Protein AF-A0A6N6PM47-F1 (afdb_monomer)

pLDDT: mean 84.65, std 7.74, range [55.25, 95.0]

Radius of gyration: 25.7 Å; Cα contacts (8 Å, |Δi|>4): 102; chains: 1; bounding box: 64×33×60 Å

Solvent-accessible surface area (backbone atoms only — not comparable to full-atom values): 6723 Å² total; per-residue (Å²): 100,69,61,56,34,69,74,45,47,94,53,30,87,81,49,84,82,48,70,66,63,50,50,54,41,48,53,52,50,52,52,51,52,50,51,54,52,51,56,52,49,53,50,49,52,53,52,52,48,53,55,50,52,53,54,55,50,55,38,69,80,31,80,92,34,45,36,33,63,53,41,27,73,70,61,78,29,95,39,54,66,55,22,41,53,52,51,52,51,38,32,75,68,66,64,28,37,74,47,81,45,69,53,94,85,66,68,76,72,45,60,36,37,31,71,61,84,128

Nearest PDB structures (foldseek):
  6xjf-assembly3_C  TM=7.424E-01  e=2.129E-02  Pyrococcus furiosus DSM 3638
  6xjf-assembly4_D  TM=7.564E-01  e=2.588E-02  Pyrococcus furiosus DSM 3638
  6pln-assembly2_B  TM=7.697E-01  e=2.272E-02  Pyrococcus furiosus
  7z1l-assembly1_O  TM=8.301E-01  e=1.946E-01  Saccharomyces cerevisiae W303
  4hqe-assembly1_A  TM=7.573E-01  e=1.601E-01  Staphylococcus aureus

Structure (mmCIF, N/CA/C/O backbone):
data_AF-A0A6N6PM47-F1
#
_entry.id   AF-A0A6N6PM47-F1
#
loop_
_atom_site.group_PDB
_atom_site.id
_atom_site.type_symbol
_atom_site.label_atom_id
_atom_site.label_alt_id
_atom_site.label_comp_id
_atom_site.label_asym_id
_atom_site.label_entity_id
_atom_site.label_seq_id
_atom_site.pdbx_PDB_ins_code
_atom_site.Cartn_x
_atom_site.Cartn_y
_atom_site.Cartn_z
_atom_site.occupancy
_atom_site.B_iso_or_equiv
_atom_site.auth_seq_id
_atom_site.auth_comp_id
_atom_site.auth_asym_id
_atom_site.auth_atom_id
_atom_site.pdbx_PDB_model_num
ATOM 1 N N . MET A 1 1 ? -23.324 9.190 26.798 1.00 57.97 1 MET A N 1
ATOM 2 C CA . MET A 1 1 ? -24.627 9.853 26.547 1.00 57.97 1 MET A CA 1
ATOM 3 C C . MET A 1 1 ? -25.605 9.026 25.712 1.00 57.97 1 MET A C 1
ATOM 5 O O . MET A 1 1 ? -26.775 9.066 26.046 1.00 57.97 1 MET A O 1
ATOM 9 N N . CYS A 1 2 ? -25.192 8.260 24.689 1.00 63.66 2 CYS A N 1
ATOM 10 C CA . CYS A 1 2 ? -26.146 7.483 23.871 1.00 63.66 2 CYS A CA 1
ATOM 11 C C . CYS A 1 2 ? -26.855 6.336 24.620 1.00 63.66 2 CYS A C 1
ATOM 13 O O . CYS A 1 2 ? -28.008 6.071 24.320 1.00 63.66 2 CYS A O 1
ATOM 15 N N . LEU A 1 3 ? -26.214 5.694 25.608 1.00 71.25 3 LEU A N 1
ATOM 16 C CA . LEU A 1 3 ? -26.873 4.678 26.448 1.00 71.25 3 LEU A CA 1
ATOM 17 C C . LEU A 1 3 ? -27.947 5.298 27.355 1.00 71.25 3 LEU A C 1
ATOM 19 O O . LEU A 1 3 ? -29.090 4.873 27.311 1.00 71.25 3 LEU A O 1
ATOM 23 N N . HIS A 1 4 ? -27.612 6.378 28.069 1.00 76.19 4 HIS A N 1
ATOM 24 C CA . HIS A 1 4 ? -28.568 7.138 28.890 1.00 76.19 4 HIS A CA 1
ATOM 25 C C . HIS A 1 4 ? -29.734 7.697 28.060 1.00 76.19 4 HIS A C 1
ATOM 27 O O . HIS A 1 4 ? -30.891 7.603 28.448 1.00 76.19 4 HIS A O 1
ATOM 33 N N . ALA A 1 5 ? -29.444 8.227 26.869 1.00 78.06 5 ALA A N 1
ATOM 34 C CA . ALA A 1 5 ? -30.473 8.684 25.939 1.00 78.06 5 ALA A CA 1
ATOM 35 C C . ALA A 1 5 ? -31.293 7.532 25.331 1.00 78.06 5 ALA A C 1
ATOM 37 O O . ALA A 1 5 ? -32.464 7.723 25.029 1.00 78.06 5 ALA A O 1
ATOM 38 N N . GLY A 1 6 ? -30.712 6.345 25.146 1.00 76.88 6 GLY A N 1
ATOM 39 C CA . GLY A 1 6 ? -31.436 5.156 24.691 1.00 76.88 6 GLY A CA 1
ATOM 40 C C . GLY A 1 6 ? -32.368 4.583 25.760 1.00 76.88 6 GLY A C 1
ATOM 41 O O . GLY A 1 6 ? -33.427 4.064 25.427 1.00 76.88 6 GLY A O 1
ATOM 42 N N . GLU A 1 7 ? -31.993 4.720 27.029 1.00 81.56 7 GLU A N 1
ATOM 43 C CA . GLU A 1 7 ? -32.763 4.246 28.181 1.00 81.56 7 GLU A CA 1
ATOM 44 C C . GLU A 1 7 ? -33.913 5.196 28.546 1.00 81.56 7 GLU A C 1
ATOM 46 O O . GLU A 1 7 ? -35.028 4.749 28.804 1.00 81.56 7 GLU A O 1
ATOM 51 N N . TRP A 1 8 ? -33.676 6.510 28.484 1.00 81.00 8 TRP A N 1
ATOM 52 C CA . TRP A 1 8 ? -34.635 7.531 28.934 1.00 81.00 8 TRP A CA 1
ATOM 53 C C . TRP A 1 8 ? -35.242 8.380 27.805 1.00 81.00 8 TRP A C 1
ATOM 55 O O . TRP A 1 8 ? -36.126 9.208 28.041 1.00 81.00 8 TRP A O 1
ATOM 65 N N . GLY A 1 9 ? -34.785 8.210 26.563 1.00 83.00 9 GLY A N 1
ATOM 66 C CA . GLY A 1 9 ? -35.300 8.929 25.399 1.00 83.00 9 GLY A CA 1
ATOM 67 C C . GLY A 1 9 ? -35.217 10.452 25.547 1.00 83.00 9 GLY A C 1
ATOM 68 O O . GLY A 1 9 ? -34.196 11.012 25.945 1.00 83.00 9 GLY A O 1
ATOM 69 N N . ALA A 1 10 ? -36.320 11.141 25.240 1.00 84.12 10 ALA A N 1
ATOM 70 C CA . ALA A 1 10 ? -36.411 12.601 25.336 1.00 84.12 10 ALA A CA 1
ATOM 71 C C . ALA A 1 10 ? -36.265 13.136 26.777 1.00 84.12 10 ALA A C 1
ATOM 73 O O . ALA A 1 10 ? -35.875 14.288 26.970 1.00 84.12 10 ALA A O 1
ATOM 74 N N . GLN A 1 11 ? -36.525 12.304 27.790 1.00 81.56 11 GLN A N 1
ATOM 75 C CA . GLN A 1 11 ? -36.451 12.679 29.207 1.00 81.56 11 GLN A CA 1
ATOM 76 C C . GLN A 1 11 ? -35.073 12.426 29.830 1.00 81.56 11 GLN A C 1
ATOM 78 O O . GLN A 1 11 ? -34.873 12.674 31.014 1.00 81.56 11 GLN A O 1
ATOM 83 N N . ALA A 1 12 ? -34.086 11.991 29.045 1.00 77.56 12 ALA A N 1
ATOM 84 C CA . ALA A 1 12 ? -32.740 11.704 29.542 1.00 77.56 12 ALA A CA 1
ATOM 85 C C . ALA A 1 12 ? -32.062 12.896 30.238 1.00 77.56 12 ALA A C 1
ATOM 87 O O . ALA A 1 12 ? -31.215 12.705 31.104 1.00 77.56 12 ALA A O 1
ATOM 88 N N . HIS A 1 13 ? -32.445 14.123 29.877 1.00 75.56 13 HIS A N 1
ATOM 89 C CA . HIS A 1 13 ? -31.928 15.349 30.484 1.00 75.56 13 HIS A CA 1
ATOM 90 C C . HIS A 1 13 ? -32.467 15.619 31.901 1.00 75.56 13 HIS A C 1
ATOM 92 O O . HIS A 1 13 ? -31.858 16.387 32.639 1.00 75.56 13 HIS A O 1
ATOM 98 N N . GLU A 1 14 ? -33.583 14.992 32.281 1.00 80.00 14 GL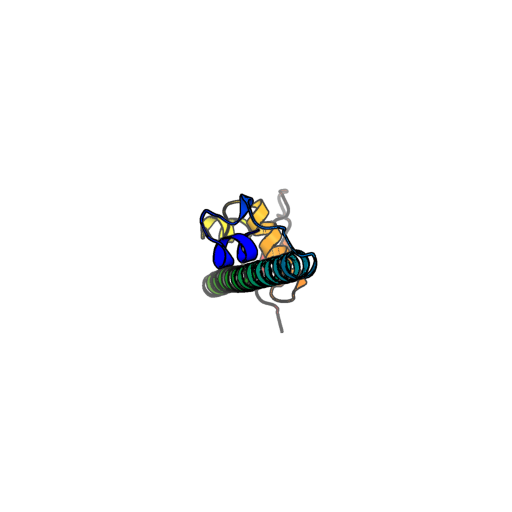U A N 1
ATOM 99 C CA . GLU A 1 14 ? -34.197 15.102 33.613 1.00 80.00 14 GLU A CA 1
ATOM 100 C C . GLU A 1 14 ? -33.683 14.017 34.572 1.00 80.00 14 GLU A C 1
ATOM 102 O O . GLU A 1 14 ? -33.903 14.101 35.779 1.00 80.00 14 GLU A O 1
ATOM 107 N N . GLN A 1 15 ? -32.988 13.004 34.046 1.00 77.75 15 GLN A N 1
ATOM 108 C CA . GLN A 1 15 ? -32.495 11.863 34.811 1.00 77.75 15 GLN A CA 1
ATOM 109 C C . GLN A 1 15 ? -31.003 11.999 35.100 1.00 77.75 15 GLN A C 1
ATOM 111 O O . GLN A 1 15 ? -30.194 12.247 34.201 1.00 77.75 15 GLN A O 1
ATOM 116 N N . THR A 1 16 ? -30.631 11.800 3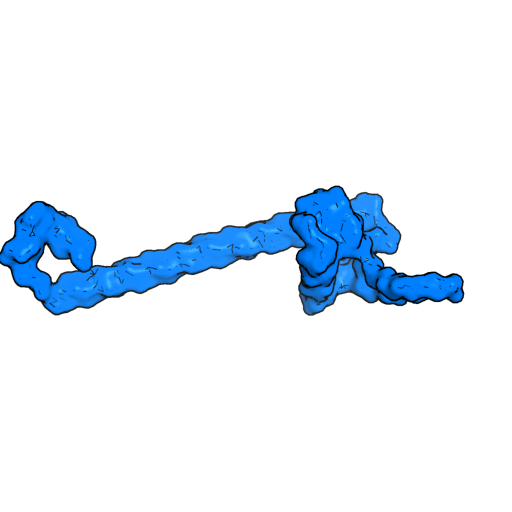6.364 1.00 78.38 16 THR A N 1
ATOM 117 C CA . THR A 1 16 ? -29.236 11.848 36.808 1.00 78.38 16 THR A CA 1
ATOM 118 C C . THR A 1 16 ? -28.433 10.754 36.112 1.00 78.38 16 THR A C 1
ATOM 120 O O . THR A 1 16 ? -28.775 9.576 36.181 1.00 78.38 16 THR A O 1
ATOM 123 N N . LEU A 1 17 ? -27.350 11.142 35.438 1.00 76.88 17 LEU A N 1
ATOM 124 C CA . LEU A 1 17 ? -26.436 10.193 34.813 1.00 76.88 17 LEU A CA 1
ATOM 125 C C . LEU A 1 17 ? -25.640 9.468 35.900 1.00 76.88 17 LEU A C 1
ATOM 127 O O . LEU A 1 17 ? -24.790 10.067 36.561 1.00 76.88 17 LEU A O 1
ATOM 131 N N . GLU A 1 18 ? -25.890 8.175 36.060 1.00 83.50 18 GLU A N 1
ATOM 132 C CA . GLU A 1 18 ? -25.104 7.351 36.969 1.00 83.50 18 GLU A CA 1
ATOM 133 C C . GLU A 1 18 ? -23.677 7.154 36.443 1.00 83.50 18 GLU A C 1
ATOM 135 O O . GLU A 1 18 ? -23.433 7.023 35.237 1.00 83.50 18 GLU A O 1
ATOM 140 N N . VAL A 1 19 ? -22.716 7.106 37.368 1.00 81.88 19 VAL A N 1
ATOM 141 C CA . VAL A 1 19 ? -21.292 6.905 37.053 1.00 81.88 19 VAL A CA 1
ATOM 142 C C . VAL A 1 19 ? -21.079 5.585 36.306 1.00 81.88 19 VAL A C 1
ATOM 144 O O . VAL A 1 19 ? -20.270 5.524 35.383 1.00 81.88 19 VAL A O 1
ATOM 147 N N . GLU A 1 20 ? -21.845 4.549 36.648 1.00 81.50 20 GLU A N 1
ATOM 148 C CA . GLU A 1 20 ? -21.787 3.251 35.976 1.00 81.50 20 GLU A CA 1
ATOM 149 C C . GLU A 1 20 ? -22.260 3.335 34.514 1.00 81.50 20 GLU A C 1
ATOM 151 O O . GLU A 1 20 ? -21.585 2.833 33.613 1.00 81.50 20 GLU A O 1
ATOM 156 N N . THR A 1 21 ? -23.356 4.048 34.244 1.00 79.44 21 THR A N 1
ATOM 157 C CA . THR A 1 21 ? -23.857 4.287 32.879 1.00 79.44 21 THR A CA 1
ATOM 158 C C . THR A 1 21 ? -22.870 5.106 32.048 1.00 79.44 21 THR A C 1
ATOM 160 O O . THR A 1 21 ? -22.688 4.849 30.853 1.00 79.44 21 THR A O 1
ATOM 163 N N . ALA A 1 22 ? -22.183 6.070 32.666 1.00 78.44 22 ALA A N 1
ATOM 164 C CA . ALA A 1 22 ? -21.106 6.808 32.015 1.00 78.44 22 ALA A CA 1
ATOM 165 C C . ALA A 1 22 ? -19.909 5.900 31.682 1.00 78.44 22 ALA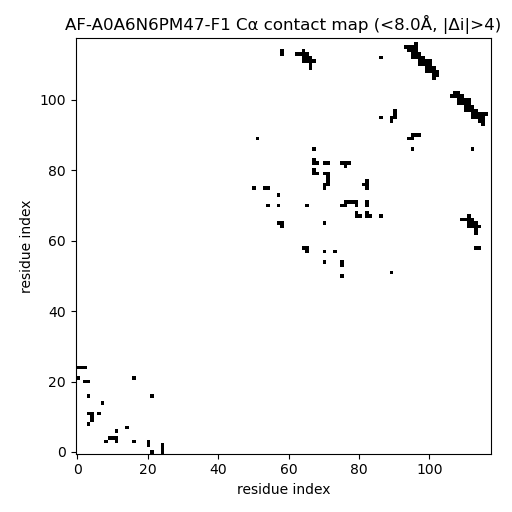 A C 1
ATOM 167 O O . ALA A 1 22 ? -19.425 5.935 30.550 1.00 78.44 22 ALA A O 1
ATOM 168 N N . ALA A 1 23 ? -19.479 5.052 32.621 1.00 82.75 23 ALA A N 1
ATOM 169 C CA . ALA A 1 23 ? -18.368 4.121 32.429 1.00 82.75 23 ALA A CA 1
ATOM 170 C C . ALA A 1 23 ? -18.646 3.112 31.303 1.00 82.75 23 ALA A C 1
ATOM 172 O O . ALA A 1 23 ? -17.836 2.975 30.388 1.00 82.75 23 ALA A O 1
ATOM 173 N N . ARG A 1 24 ? -19.835 2.496 31.289 1.00 83.25 24 ARG A N 1
ATOM 174 C CA . ARG A 1 24 ? -20.255 1.576 30.216 1.00 83.25 24 ARG A CA 1
ATOM 175 C C . ARG A 1 24 ? -20.318 2.261 28.848 1.00 83.25 24 ARG A C 1
ATOM 177 O O . ARG A 1 24 ? -19.981 1.665 27.828 1.00 83.25 24 ARG A O 1
ATOM 184 N N . ALA A 1 25 ? -20.734 3.529 28.803 1.00 81.25 25 ALA A N 1
ATOM 185 C CA . ALA A 1 25 ? -20.756 4.295 27.557 1.00 81.25 25 ALA A CA 1
ATOM 186 C C . ALA A 1 25 ? -19.347 4.595 27.022 1.00 81.25 25 ALA A C 1
ATOM 188 O O . ALA A 1 25 ? -19.161 4.634 25.803 1.00 81.25 25 ALA A O 1
ATOM 189 N N . ILE A 1 26 ? -18.374 4.814 27.911 1.00 84.62 26 ILE A N 1
ATOM 190 C CA . ILE A 1 26 ? -16.965 4.989 27.543 1.00 84.62 26 ILE A CA 1
ATOM 191 C C . ILE A 1 26 ? -16.412 3.675 26.992 1.00 84.62 26 ILE A C 1
ATOM 193 O O . ILE A 1 26 ? -15.921 3.672 25.867 1.00 84.62 26 ILE A O 1
ATOM 197 N N . GLU A 1 27 ? -16.593 2.564 27.708 1.00 88.88 27 GLU A N 1
ATOM 198 C CA . GLU A 1 27 ? -16.126 1.237 27.281 1.00 88.88 27 GLU A CA 1
ATOM 199 C C . GLU A 1 27 ? -16.667 0.862 25.892 1.00 88.88 27 GLU A C 1
ATOM 2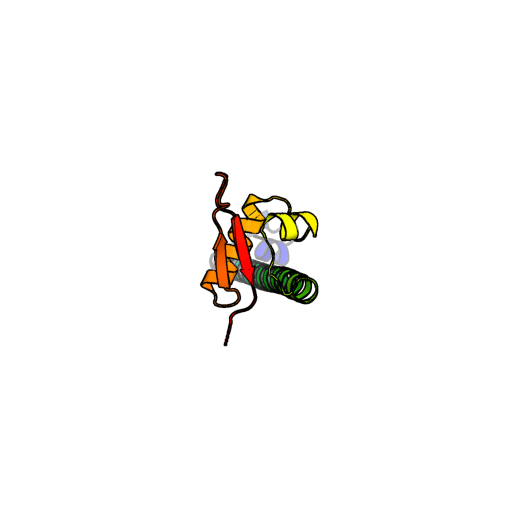01 O O . GLU A 1 27 ? -15.918 0.457 25.003 1.00 88.88 27 GLU A O 1
ATOM 206 N N . LEU A 1 28 ? -17.963 1.090 25.655 1.00 87.75 28 LEU A N 1
ATOM 207 C CA . LEU A 1 28 ? -18.575 0.862 24.347 1.00 87.75 28 LEU A CA 1
ATOM 208 C C . LEU A 1 28 ? -17.962 1.745 23.248 1.00 87.75 28 LEU A C 1
ATOM 210 O O . LEU A 1 28 ? -17.779 1.291 22.116 1.00 87.75 28 LEU A O 1
ATOM 214 N N . SER A 1 29 ? -17.653 3.004 23.566 1.00 83.88 29 SER A N 1
ATOM 215 C CA . SER A 1 29 ? -17.048 3.938 22.609 1.00 83.88 29 SER A CA 1
ATOM 216 C C . SER A 1 29 ? -15.619 3.527 22.256 1.00 83.88 29 SER A C 1
ATOM 218 O O . SER A 1 29 ? -15.242 3.566 21.085 1.00 83.88 29 SER A O 1
ATOM 220 N N . GLU A 1 30 ? -14.842 3.091 23.247 1.00 88.81 30 GLU A N 1
ATOM 221 C CA . GLU A 1 30 ? -13.484 2.579 23.057 1.00 88.81 30 GLU A CA 1
ATOM 222 C C . GLU A 1 30 ? -13.485 1.289 22.232 1.00 88.81 30 GLU A C 1
ATOM 224 O O . GLU A 1 30 ? -12.743 1.186 21.252 1.00 88.81 30 GLU A O 1
ATOM 229 N N . TRP A 1 31 ? -14.372 0.343 22.556 1.00 92.44 31 TRP A N 1
ATOM 230 C CA . TRP A 1 31 ? -14.541 -0.881 21.774 1.00 92.44 31 TRP A CA 1
ATOM 231 C C . TRP A 1 31 ? -14.902 -0.572 20.320 1.00 92.44 31 TRP A C 1
ATOM 233 O O . TRP A 1 31 ? -14.274 -1.097 19.399 1.00 92.44 31 TRP A O 1
ATOM 243 N N . PHE A 1 32 ? -15.872 0.318 20.087 1.00 88.88 32 PHE A N 1
ATOM 244 C CA . PHE A 1 32 ? -16.273 0.683 18.732 1.00 88.88 32 PHE A CA 1
ATOM 245 C C . PHE A 1 32 ? -15.123 1.342 17.961 1.00 88.88 32 PHE A C 1
ATOM 247 O O . PHE A 1 32 ? -14.885 0.995 16.804 1.00 88.88 32 PHE A O 1
ATOM 254 N N . ALA A 1 33 ? -14.370 2.244 18.597 1.00 87.31 33 ALA A N 1
ATOM 255 C CA . ALA A 1 33 ? -13.197 2.862 17.988 1.00 87.31 33 ALA A CA 1
ATOM 256 C C . ALA A 1 33 ? -12.140 1.816 17.592 1.00 87.31 33 ALA A C 1
ATOM 258 O O . ALA A 1 33 ? -11.613 1.874 16.479 1.00 87.31 33 ALA A O 1
ATOM 259 N N . ALA A 1 34 ? -11.884 0.824 18.450 1.00 86.19 34 ALA A N 1
ATOM 260 C CA . ALA A 1 34 ? -10.987 -0.286 18.139 1.00 86.19 34 ALA A CA 1
ATOM 261 C C . ALA A 1 34 ? -11.485 -1.102 16.932 1.00 86.19 34 ALA A C 1
ATOM 263 O O . ALA A 1 34 ? -10.728 -1.328 15.990 1.00 86.19 34 ALA A O 1
ATOM 264 N N . GLN A 1 35 ? -12.777 -1.446 16.888 1.00 88.44 35 GLN A N 1
ATOM 265 C CA . GLN A 1 35 ? -13.363 -2.161 15.747 1.00 88.44 35 GLN A CA 1
ATOM 266 C C . GLN A 1 35 ? -13.253 -1.371 14.435 1.00 88.44 35 GLN A C 1
ATOM 268 O O . GLN A 1 35 ? -12.962 -1.941 13.382 1.00 88.44 35 GLN A O 1
ATOM 273 N N . GLN A 1 36 ? -13.446 -0.049 14.473 1.00 85.12 36 GLN A N 1
ATOM 274 C CA . GLN A 1 36 ? -13.262 0.796 13.290 1.00 85.12 36 GLN A CA 1
ATOM 275 C C . GLN A 1 36 ? -11.808 0.777 12.798 1.00 85.12 36 GLN A C 1
ATOM 277 O O . GLN A 1 36 ? -11.564 0.706 11.591 1.00 85.12 36 GLN A O 1
ATOM 282 N N . LEU A 1 37 ? -10.834 0.802 13.712 1.00 83.44 37 LEU A N 1
ATOM 283 C CA . LEU A 1 37 ? -9.417 0.698 13.360 1.00 83.44 37 LEU A CA 1
ATOM 284 C C . LEU A 1 37 ? -9.074 -0.663 12.744 1.00 83.44 37 LEU A C 1
ATOM 286 O O . LEU A 1 37 ? -8.332 -0.698 11.759 1.00 83.44 37 LEU A O 1
ATOM 290 N N . ASP A 1 38 ? -9.649 -1.749 13.257 1.00 80.56 38 ASP A N 1
ATOM 291 C CA . ASP A 1 38 ? -9.454 -3.100 12.723 1.00 80.56 38 ASP A CA 1
ATOM 292 C C . ASP A 1 38 ? -10.023 -3.252 11.308 1.00 80.56 38 ASP A C 1
ATOM 294 O O . ASP A 1 38 ? -9.355 -3.766 10.409 1.00 80.56 38 ASP A O 1
ATOM 298 N N . ILE A 1 39 ? -11.224 -2.730 11.055 1.00 82.94 39 ILE A N 1
ATOM 299 C CA . ILE A 1 39 ? -11.816 -2.732 9.710 1.00 82.94 39 ILE A CA 1
ATOM 300 C C . ILE A 1 39 ? -10.947 -1.920 8.740 1.00 82.94 39 ILE A C 1
ATOM 302 O O . ILE A 1 39 ? -10.646 -2.370 7.627 1.00 82.94 39 ILE A O 1
ATOM 306 N N . LEU A 1 40 ? -10.501 -0.732 9.158 1.00 79.38 40 LEU A N 1
ATOM 307 C CA . LEU A 1 40 ? -9.620 0.107 8.346 1.00 79.38 40 LEU A CA 1
ATOM 308 C C . LEU A 1 40 ? -8.271 -0.573 8.082 1.00 79.38 40 LEU A C 1
ATOM 310 O O . LEU A 1 40 ? -7.744 -0.463 6.973 1.00 79.38 40 LEU A O 1
ATOM 314 N N . SER A 1 41 ? -7.702 -1.278 9.063 1.00 77.75 41 SER A N 1
ATOM 315 C CA . SER A 1 41 ? -6.438 -2.001 8.896 1.00 77.75 41 SER A CA 1
ATOM 316 C C . SER A 1 41 ? -6.591 -3.153 7.898 1.00 77.75 41 SER A C 1
ATOM 318 O O . SER A 1 41 ? -5.805 -3.244 6.950 1.00 77.75 41 SER A O 1
ATOM 320 N N . ALA A 1 42 ? -7.657 -3.952 8.010 1.00 79.31 42 ALA A N 1
ATOM 321 C CA . ALA A 1 42 ? -7.976 -5.023 7.072 1.00 79.31 42 ALA A CA 1
ATOM 322 C C . ALA A 1 42 ? -8.146 -4.494 5.637 1.00 79.31 42 ALA A C 1
ATOM 324 O O . ALA A 1 42 ? -7.574 -5.053 4.694 1.00 79.31 42 ALA A O 1
ATOM 325 N N . GLY A 1 43 ? -8.850 -3.368 5.477 1.00 83.00 43 GLY A N 1
ATOM 326 C CA . GLY A 1 43 ? -8.999 -2.679 4.195 1.00 83.00 43 GLY A CA 1
ATOM 327 C C . GLY A 1 43 ? -7.663 -2.205 3.613 1.00 83.00 43 GLY A C 1
ATOM 328 O O . GLY A 1 43 ? -7.379 -2.447 2.438 1.00 83.00 43 GLY A O 1
ATOM 329 N N . ARG A 1 44 ? -6.790 -1.602 4.434 1.00 82.81 44 ARG A N 1
ATOM 330 C CA . ARG A 1 44 ? -5.438 -1.188 4.010 1.00 82.81 44 ARG A CA 1
ATOM 331 C C . ARG A 1 44 ? -4.584 -2.378 3.581 1.00 82.81 44 ARG A 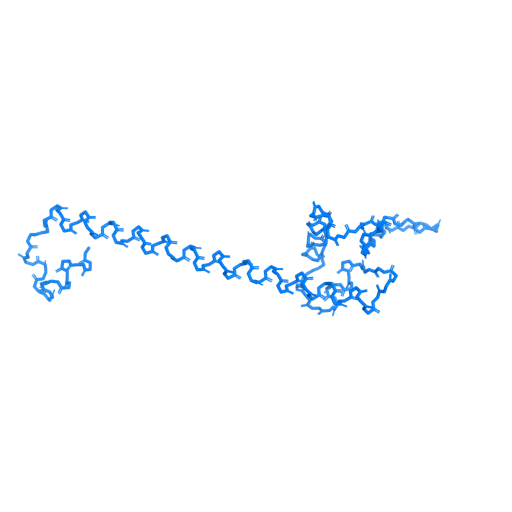C 1
ATOM 333 O O . ARG A 1 44 ? -3.886 -2.284 2.572 1.00 82.81 44 ARG A O 1
ATOM 340 N N . HIS A 1 45 ? -4.6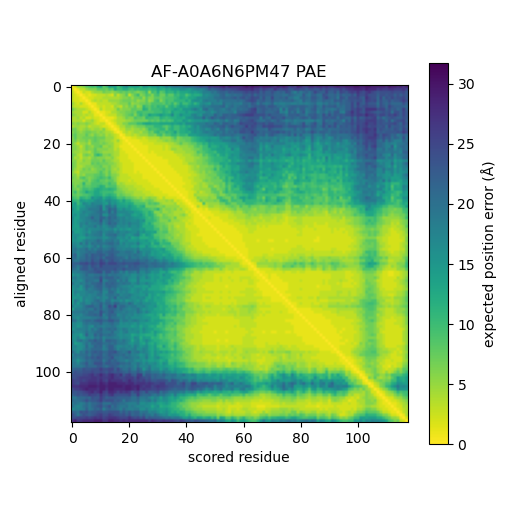45 -3.498 4.301 1.00 82.44 45 HIS A N 1
ATOM 341 C CA . HIS A 1 45 ? -3.923 -4.714 3.926 1.00 82.44 45 HIS A CA 1
ATOM 342 C C . HIS A 1 45 ? -4.423 -5.292 2.600 1.00 82.44 45 HIS A C 1
ATOM 344 O O . HIS A 1 45 ? -3.609 -5.663 1.756 1.00 82.44 45 HIS A O 1
ATOM 350 N N . ALA A 1 46 ? -5.741 -5.337 2.386 1.00 81.81 46 ALA A N 1
ATOM 351 C CA . ALA A 1 46 ? -6.319 -5.776 1.118 1.00 81.81 46 ALA A CA 1
ATOM 352 C C . ALA A 1 46 ? -5.909 -4.858 -0.044 1.00 81.81 46 ALA A C 1
ATOM 354 O O . ALA A 1 46 ? -5.482 -5.350 -1.087 1.00 81.81 46 ALA A O 1
ATOM 355 N N . GLY A 1 47 ? -5.953 -3.537 0.159 1.00 86.44 47 GLY A N 1
ATOM 356 C CA . GLY A 1 47 ? -5.487 -2.559 -0.824 1.00 86.44 47 GLY A CA 1
ATOM 357 C C . GLY A 1 47 ? -4.005 -2.727 -1.164 1.00 86.44 47 GLY A C 1
ATOM 358 O O . GLY A 1 47 ? -3.648 -2.774 -2.338 1.00 86.44 47 GLY A O 1
ATOM 359 N N . ARG A 1 48 ? -3.144 -2.904 -0.151 1.00 86.94 48 ARG A N 1
ATOM 360 C CA . ARG A 1 48 ? -1.704 -3.133 -0.354 1.00 86.94 48 ARG A CA 1
ATOM 361 C C . ARG A 1 48 ? -1.436 -4.418 -1.139 1.00 86.94 48 ARG A C 1
ATOM 363 O O . ARG A 1 48 ? -0.607 -4.404 -2.043 1.00 86.94 48 ARG A O 1
ATOM 370 N N . ARG A 1 49 ? -2.146 -5.510 -0.827 1.00 88.75 49 ARG A N 1
ATOM 371 C CA . ARG A 1 49 ? -2.039 -6.772 -1.580 1.00 88.75 49 ARG A CA 1
ATOM 372 C C . ARG A 1 49 ? -2.451 -6.595 -3.037 1.00 88.75 49 ARG A C 1
ATOM 374 O O . ARG A 1 49 ? -1.688 -6.971 -3.911 1.00 88.75 49 ARG A O 1
ATOM 381 N N . LYS A 1 50 ? -3.584 -5.941 -3.297 1.00 92.56 50 LYS A N 1
ATOM 382 C CA . LYS A 1 50 ? -4.051 -5.687 -4.665 1.00 92.56 50 LYS A CA 1
ATOM 383 C C . LYS A 1 50 ? -3.020 -4.911 -5.492 1.00 92.56 50 LYS A C 1
ATOM 385 O O . LYS A 1 50 ? -2.695 -5.319 -6.599 1.00 92.56 50 LYS A O 1
ATOM 390 N N . VAL A 1 51 ? -2.473 -3.831 -4.932 1.00 92.38 51 VAL A N 1
ATOM 391 C CA . VAL A 1 51 ? -1.423 -3.037 -5.592 1.00 92.38 51 VAL A CA 1
ATOM 392 C C . VAL A 1 51 ? -0.181 -3.890 -5.876 1.00 92.38 51 VAL A C 1
ATOM 394 O O . VAL A 1 51 ? 0.384 -3.818 -6.965 1.00 92.38 51 VAL A O 1
ATOM 397 N N . ARG A 1 52 ? 0.228 -4.740 -4.925 1.00 92.12 52 ARG A N 1
ATOM 398 C CA . ARG A 1 52 ? 1.341 -5.680 -5.113 1.00 92.12 52 ARG A CA 1
ATOM 399 C C . ARG A 1 52 ? 1.074 -6.655 -6.262 1.00 92.12 52 ARG A C 1
ATOM 401 O O . ARG A 1 52 ? 1.957 -6.866 -7.091 1.00 92.12 52 ARG A O 1
ATOM 408 N N . ASP A 1 53 ? -0.122 -7.228 -6.317 1.00 93.25 53 ASP A N 1
ATOM 409 C CA . ASP A 1 53 ? -0.512 -8.184 -7.353 1.00 93.25 53 ASP A CA 1
ATOM 410 C C . ASP A 1 53 ? -0.499 -7.533 -8.745 1.00 93.25 53 ASP A C 1
ATOM 412 O O . ASP A 1 53 ? 0.009 -8.125 -9.697 1.00 93.25 53 ASP A O 1
ATOM 416 N N . GLU A 1 54 ? -0.956 -6.283 -8.861 1.00 95.00 54 GLU A N 1
ATOM 417 C CA . GLU A 1 54 ? -0.895 -5.505 -10.106 1.00 95.00 54 GLU A CA 1
ATOM 418 C C . GLU A 1 54 ? 0.553 -5.260 -10.572 1.00 95.00 54 GLU A C 1
ATOM 420 O O . GLU A 1 54 ? 0.856 -5.410 -11.757 1.00 95.00 54 GLU A O 1
ATOM 425 N N . VAL A 1 55 ? 1.479 -4.951 -9.656 1.00 93.31 55 VAL A N 1
ATOM 426 C CA . VAL A 1 55 ? 2.911 -4.801 -9.986 1.00 93.31 55 VAL A CA 1
ATOM 427 C C . VAL A 1 55 ? 3.519 -6.127 -10.454 1.00 93.31 55 VAL A C 1
ATOM 429 O O . VAL A 1 55 ? 4.283 -6.160 -11.422 1.00 93.31 55 VAL A O 1
ATOM 432 N N . LEU A 1 56 ? 3.180 -7.239 -9.796 1.00 91.31 56 LEU A N 1
ATOM 433 C CA . LEU A 1 56 ? 3.667 -8.568 -10.177 1.00 91.31 56 LEU A CA 1
ATOM 434 C C . LEU A 1 56 ? 3.101 -9.042 -11.522 1.00 91.31 56 LEU A C 1
ATOM 436 O O . LEU A 1 56 ? 3.810 -9.735 -12.261 1.00 91.31 56 LEU A O 1
ATOM 440 N N . ALA A 1 57 ? 1.862 -8.660 -11.842 1.00 92.38 57 ALA A N 1
ATOM 441 C CA . ALA A 1 57 ? 1.255 -8.874 -13.151 1.00 92.38 57 ALA A CA 1
ATOM 442 C C . ALA A 1 57 ? 1.973 -8.051 -14.230 1.00 92.38 57 ALA A C 1
ATOM 444 O O . ALA A 1 57 ? 2.377 -8.605 -15.248 1.00 92.38 57 ALA A O 1
ATOM 445 N N . LEU A 1 58 ? 2.264 -6.772 -13.965 1.00 92.62 58 LEU A N 1
ATOM 446 C CA . LEU A 1 58 ? 3.025 -5.923 -14.889 1.00 92.62 58 LEU A CA 1
ATOM 447 C C . LEU A 1 58 ? 4.426 -6.489 -15.191 1.00 92.62 58 LEU A C 1
ATOM 449 O O . LEU A 1 58 ? 4.917 -6.389 -16.315 1.00 92.62 58 LEU A O 1
ATOM 453 N N . LEU A 1 59 ? 5.068 -7.111 -14.201 1.00 90.81 59 LEU A N 1
ATOM 454 C CA . LEU A 1 59 ? 6.338 -7.823 -14.381 1.00 90.81 59 LEU A CA 1
ATOM 455 C C . LEU A 1 59 ? 6.217 -9.095 -15.222 1.00 90.81 59 LEU A C 1
ATOM 457 O O . LEU A 1 59 ? 7.192 -9.477 -15.867 1.00 90.81 59 LEU A O 1
ATOM 461 N N . ALA A 1 60 ? 5.064 -9.766 -15.206 1.00 88.50 60 ALA A N 1
ATOM 462 C CA . ALA A 1 60 ? 4.838 -10.931 -16.056 1.00 88.50 60 ALA A CA 1
ATOM 463 C C . ALA A 1 60 ? 4.831 -10.535 -17.542 1.00 88.50 60 ALA A C 1
ATOM 465 O O . ALA A 1 60 ? 5.400 -11.251 -18.363 1.00 88.50 60 ALA A O 1
ATOM 466 N N . ASP A 1 61 ? 4.288 -9.357 -17.858 1.00 87.88 61 ASP A N 1
ATOM 467 C CA . ASP A 1 61 ? 4.271 -8.809 -19.218 1.00 87.88 61 ASP A CA 1
ATOM 468 C C . ASP A 1 61 ? 5.631 -8.220 -19.645 1.00 87.88 61 ASP A C 1
ATOM 470 O O . ASP A 1 61 ? 5.924 -8.106 -20.836 1.00 87.88 61 ASP A O 1
ATOM 474 N N . LYS A 1 62 ? 6.484 -7.846 -18.679 1.00 86.81 62 LYS A N 1
ATOM 475 C CA . LYS A 1 62 ? 7.815 -7.250 -18.900 1.00 86.81 62 LYS A CA 1
ATOM 476 C C . LYS A 1 62 ? 8.911 -8.002 -18.130 1.00 86.81 62 LYS A C 1
ATOM 478 O O . LYS A 1 62 ? 9.413 -7.505 -17.117 1.00 86.81 62 LYS A O 1
ATOM 483 N N . PRO A 1 63 ? 9.360 -9.167 -18.632 1.00 77.88 63 PRO A N 1
ATOM 484 C CA . PRO A 1 63 ? 10.348 -9.999 -17.941 1.00 77.88 63 PRO A CA 1
ATOM 485 C C . PRO A 1 63 ? 11.741 -9.356 -17.847 1.00 77.88 63 PRO A C 1
ATOM 487 O O . PRO A 1 63 ? 12.542 -9.749 -17.003 1.00 77.88 63 PRO A O 1
ATOM 490 N N . THR A 1 64 ? 12.034 -8.347 -18.673 1.00 83.69 64 THR A N 1
ATOM 491 C CA . THR A 1 64 ? 13.274 -7.554 -18.609 1.00 83.69 64 THR A CA 1
ATOM 492 C C . THR A 1 64 ? 13.341 -6.625 -17.393 1.00 83.69 64 THR A C 1
ATOM 494 O O . THR A 1 64 ? 14.390 -6.041 -17.136 1.00 83.69 64 THR A O 1
ATOM 497 N N . GLY A 1 65 ? 12.238 -6.481 -16.652 1.00 88.31 65 GLY A N 1
ATOM 498 C CA . GLY A 1 65 ? 12.104 -5.580 -15.514 1.00 88.31 65 GLY A CA 1
ATOM 499 C C . GLY A 1 65 ? 11.266 -4.341 -15.827 1.00 88.31 65 GLY A C 1
ATOM 500 O O . GLY A 1 65 ? 10.983 -4.020 -16.984 1.00 88.31 65 GLY A O 1
ATOM 501 N N . ILE A 1 66 ? 10.853 -3.654 -14.765 1.00 92.06 66 ILE A N 1
ATOM 502 C CA . ILE A 1 66 ? 9.995 -2.468 -14.797 1.00 92.06 66 ILE A CA 1
ATOM 503 C C . ILE A 1 66 ? 10.657 -1.303 -14.066 1.00 92.06 66 ILE A C 1
ATOM 505 O O . ILE A 1 66 ? 11.425 -1.482 -13.123 1.00 92.06 66 ILE A O 1
ATOM 509 N N . THR A 1 67 ? 10.333 -0.084 -14.476 1.00 91.81 67 THR A N 1
ATOM 510 C CA . THR A 1 67 ? 10.753 1.144 -13.791 1.00 91.81 67 THR A CA 1
ATOM 511 C C . THR A 1 67 ? 9.570 1.794 -13.071 1.00 91.81 67 THR A C 1
ATOM 513 O O . THR A 1 67 ? 8.411 1.502 -13.371 1.00 91.81 67 THR A O 1
ATOM 516 N N . GLY A 1 68 ? 9.828 2.755 -12.175 1.00 90.69 68 GLY A N 1
ATOM 517 C CA . GLY A 1 68 ? 8.755 3.554 -11.557 1.00 90.69 68 GLY A CA 1
ATOM 518 C C . GLY A 1 68 ? 7.849 4.248 -12.587 1.00 90.69 68 GLY A C 1
ATOM 519 O O . GLY A 1 68 ? 6.639 4.356 -12.394 1.00 90.69 68 GLY A O 1
ATOM 520 N N . ARG A 1 69 ? 8.404 4.626 -13.749 1.00 89.31 69 ARG A N 1
ATOM 521 C CA . ARG A 1 69 ? 7.634 5.190 -14.868 1.00 89.31 69 ARG A CA 1
ATOM 522 C C . ARG A 1 69 ? 6.657 4.185 -15.475 1.00 89.31 69 ARG A C 1
ATOM 524 O O . ARG A 1 69 ? 5.569 4.586 -15.878 1.00 89.31 69 ARG A O 1
ATOM 531 N N . ASP A 1 70 ? 7.016 2.905 -15.550 1.00 90.81 70 ASP A N 1
ATOM 532 C CA . ASP A 1 70 ? 6.117 1.860 -16.054 1.00 90.81 70 ASP A CA 1
ATOM 533 C C . ASP A 1 70 ? 4.929 1.651 -15.112 1.00 90.81 70 ASP A C 1
ATOM 535 O O . ASP A 1 70 ? 3.792 1.595 -15.573 1.00 90.81 70 ASP A O 1
ATOM 539 N N . VAL A 1 71 ? 5.183 1.629 -13.800 1.00 92.06 71 VAL A N 1
ATOM 540 C CA . VAL A 1 71 ? 4.142 1.514 -12.762 1.00 92.06 71 VAL A CA 1
ATOM 541 C C . VAL A 1 71 ? 3.180 2.703 -12.805 1.00 92.06 71 VAL A C 1
ATOM 543 O O . VAL A 1 71 ? 1.961 2.522 -12.787 1.00 92.06 71 VAL A O 1
ATOM 546 N N . GLN A 1 72 ? 3.704 3.926 -12.940 1.00 92.25 72 GLN A N 1
ATOM 547 C CA . GLN A 1 72 ? 2.873 5.122 -13.096 1.00 92.25 72 GLN A CA 1
ATOM 548 C C . GLN A 1 72 ? 2.044 5.076 -14.393 1.00 92.25 72 GLN A C 1
ATOM 550 O O . GLN A 1 72 ? 0.857 5.407 -14.388 1.00 92.25 72 GLN A O 1
ATOM 555 N N . ARG A 1 73 ? 2.644 4.656 -15.518 1.00 91.62 73 ARG A N 1
ATOM 556 C CA . ARG A 1 73 ? 1.947 4.525 -16.813 1.00 91.62 73 ARG A CA 1
ATOM 557 C C . ARG A 1 73 ? 0.839 3.477 -16.773 1.00 91.62 73 ARG A C 1
ATOM 559 O O . ARG A 1 73 ? -0.198 3.690 -17.393 1.00 91.62 73 ARG A O 1
ATOM 566 N N . ALA A 1 74 ? 1.031 2.407 -16.007 1.00 92.06 74 ALA A N 1
ATOM 567 C CA . ALA A 1 74 ? 0.015 1.395 -15.733 1.00 92.06 74 ALA A CA 1
ATOM 568 C C . ALA A 1 74 ? -1.092 1.879 -14.773 1.00 92.06 74 ALA A C 1
ATOM 570 O O . ALA A 1 74 ? -2.027 1.133 -14.507 1.00 92.06 74 ALA A O 1
ATOM 571 N N . ARG A 1 75 ? -1.016 3.124 -14.271 1.00 92.31 75 ARG A N 1
ATOM 572 C CA . ARG A 1 75 ? -1.986 3.741 -13.345 1.00 92.31 75 ARG A CA 1
ATOM 573 C C . ARG A 1 75 ? -2.148 3.005 -12.009 1.00 92.31 75 ARG A C 1
ATOM 575 O O . ARG A 1 75 ? -3.130 3.238 -11.312 1.00 92.31 75 ARG A O 1
ATOM 582 N N . ILE A 1 76 ? -1.157 2.200 -11.624 1.00 91.44 76 ILE A N 1
ATOM 583 C CA . ILE A 1 76 ? -1.098 1.525 -10.318 1.00 91.44 76 ILE A CA 1
ATOM 584 C C . ILE A 1 76 ? -0.876 2.561 -9.200 1.00 91.44 76 ILE A C 1
ATOM 586 O O . ILE A 1 76 ? -1.491 2.500 -8.137 1.00 91.44 76 ILE A O 1
ATOM 590 N N . CYS A 1 77 ? -0.031 3.563 -9.465 1.00 91.56 77 CYS A N 1
ATOM 591 C CA . CYS A 1 77 ? 0.188 4.724 -8.597 1.00 91.56 77 CYS A CA 1
ATOM 592 C C . CYS A 1 77 ? -0.189 6.020 -9.320 1.00 91.56 77 CYS A C 1
ATOM 594 O O . CYS A 1 77 ? -0.194 6.083 -10.555 1.00 91.56 77 CYS A O 1
ATOM 596 N N . ARG A 1 78 ? -0.489 7.078 -8.558 1.00 87.62 78 ARG A N 1
ATOM 597 C CA . ARG A 1 78 ? -0.884 8.374 -9.129 1.00 87.62 78 ARG A CA 1
ATOM 598 C C . ARG A 1 78 ? 0.331 9.182 -9.560 1.00 87.62 78 ARG A C 1
ATOM 600 O O . ARG A 1 78 ? 0.270 9.882 -10.573 1.00 87.62 78 ARG A O 1
ATOM 607 N N . THR A 1 79 ? 1.431 9.066 -8.822 1.00 89.12 79 THR A N 1
ATOM 608 C CA . THR A 1 79 ? 2.662 9.82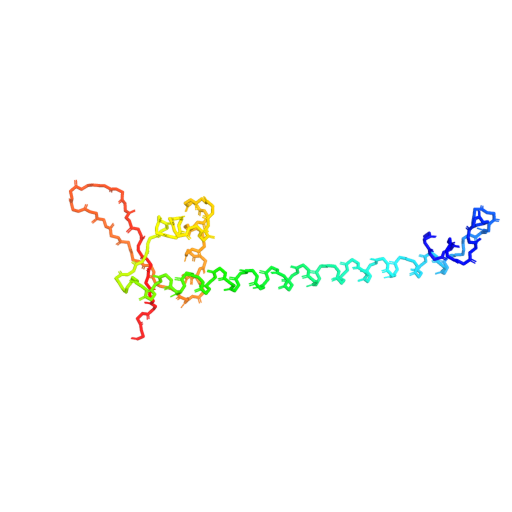2 -9.076 1.00 89.12 79 THR A CA 1
ATOM 609 C C . THR A 1 79 ? 3.863 8.905 -9.307 1.00 89.12 79 THR A C 1
ATOM 611 O O . THR A 1 79 ? 3.853 7.721 -8.968 1.00 89.12 79 THR A O 1
ATOM 614 N N . ALA A 1 80 ? 4.913 9.459 -9.917 1.00 85.31 80 ALA A N 1
ATOM 615 C CA . ALA A 1 80 ? 6.177 8.749 -10.094 1.00 85.31 80 ALA A CA 1
ATOM 616 C C . ALA A 1 80 ? 6.881 8.499 -8.749 1.00 85.31 80 ALA A C 1
ATOM 618 O O . ALA A 1 80 ? 7.476 7.444 -8.559 1.00 85.31 80 ALA A O 1
ATOM 619 N N . GLU A 1 81 ? 6.788 9.442 -7.810 1.00 87.25 81 GLU A N 1
ATOM 620 C CA . GLU A 1 81 ? 7.373 9.315 -6.472 1.00 87.25 81 GLU A CA 1
ATOM 621 C C . GLU A 1 81 ? 6.712 8.185 -5.673 1.00 87.25 81 GLU A C 1
ATOM 623 O O . GLU A 1 81 ? 7.410 7.337 -5.124 1.00 87.25 81 GLU A O 1
ATOM 628 N N . GLU A 1 82 ? 5.377 8.094 -5.709 1.00 89.00 82 GLU A N 1
ATOM 629 C CA . GLU A 1 82 ? 4.633 6.972 -5.122 1.00 89.00 82 GLU A CA 1
ATOM 630 C C . GLU A 1 82 ? 5.054 5.633 -5.733 1.00 89.00 82 GLU A C 1
ATOM 632 O O . GLU A 1 82 ? 5.257 4.661 -5.010 1.00 89.00 82 GLU A O 1
ATOM 637 N N . ALA A 1 83 ? 5.228 5.582 -7.057 1.00 92.38 83 ALA A N 1
ATOM 638 C CA . ALA A 1 83 ? 5.685 4.377 -7.738 1.00 92.38 83 ALA A CA 1
ATOM 639 C C . ALA A 1 83 ? 7.106 3.973 -7.310 1.00 92.38 83 ALA A C 1
ATOM 641 O O . ALA A 1 83 ? 7.375 2.790 -7.109 1.00 92.38 83 ALA A O 1
ATOM 642 N N . HIS A 1 84 ? 8.015 4.938 -7.143 1.00 90.44 84 HIS A N 1
ATOM 643 C CA . HIS A 1 84 ? 9.365 4.673 -6.646 1.00 90.44 84 HIS A CA 1
ATOM 644 C C . HIS A 1 84 ? 9.356 4.174 -5.199 1.00 90.44 84 HIS A C 1
ATOM 646 O O . HIS A 1 84 ? 10.013 3.176 -4.907 1.00 90.44 84 HIS A O 1
ATOM 652 N N . ALA A 1 85 ? 8.582 4.813 -4.320 1.00 91.56 85 ALA A N 1
ATOM 653 C CA . ALA A 1 85 ? 8.438 4.391 -2.931 1.00 91.56 85 ALA A CA 1
ATOM 654 C C . ALA A 1 85 ? 7.823 2.986 -2.818 1.00 91.56 85 ALA A C 1
ATOM 656 O O . ALA A 1 85 ? 8.307 2.166 -2.040 1.00 91.56 85 ALA A O 1
ATOM 657 N N . LEU A 1 86 ? 6.807 2.678 -3.633 1.00 92.75 86 LEU A N 1
ATOM 658 C CA . LEU A 1 86 ? 6.188 1.353 -3.692 1.00 92.75 86 LEU A CA 1
ATOM 659 C C . LEU A 1 86 ? 7.196 0.272 -4.101 1.00 92.75 86 LEU A C 1
ATOM 661 O O . LEU A 1 86 ? 7.291 -0.762 -3.442 1.00 92.75 86 LEU A O 1
ATOM 665 N N . LEU A 1 87 ? 7.955 0.504 -5.175 1.00 93.19 87 LEU A N 1
ATOM 666 C CA . LEU A 1 87 ? 8.938 -0.463 -5.667 1.00 93.19 87 LEU A CA 1
ATOM 667 C C . LEU A 1 87 ? 10.092 -0.664 -4.676 1.00 93.19 87 LEU A C 1
ATOM 669 O O . LEU A 1 87 ? 10.516 -1.798 -4.472 1.00 93.19 87 LEU A O 1
ATOM 673 N N . ALA A 1 88 ? 10.553 0.406 -4.023 1.00 91.00 88 ALA A N 1
ATOM 674 C CA . ALA A 1 88 ? 11.571 0.326 -2.977 1.00 91.00 88 ALA A CA 1
ATOM 675 C C . ALA A 1 88 ? 11.077 -0.453 -1.745 1.00 91.00 88 ALA A C 1
ATOM 677 O O . ALA A 1 88 ? 11.810 -1.274 -1.199 1.00 91.00 88 ALA A O 1
ATOM 678 N N . ALA A 1 89 ? 9.819 -0.255 -1.337 1.00 91.44 89 ALA A N 1
ATOM 679 C CA . ALA A 1 89 ? 9.216 -1.039 -0.262 1.00 91.44 89 ALA A CA 1
ATOM 680 C C . ALA A 1 89 ? 9.142 -2.530 -0.632 1.00 91.44 89 ALA A C 1
ATOM 682 O O . ALA A 1 89 ? 9.553 -3.381 0.151 1.00 91.44 89 ALA A O 1
ATOM 683 N N . MET A 1 90 ? 8.705 -2.854 -1.853 1.00 92.69 90 MET A N 1
ATOM 684 C CA . MET A 1 90 ? 8.664 -4.240 -2.336 1.00 92.69 90 MET A CA 1
ATOM 685 C C . MET A 1 90 ? 10.057 -4.878 -2.462 1.00 92.69 90 MET A C 1
ATOM 687 O O . MET A 1 90 ? 10.189 -6.080 -2.252 1.00 92.69 90 MET A O 1
ATOM 691 N N . GLU A 1 91 ? 11.091 -4.099 -2.788 1.00 92.81 91 GLU A N 1
ATOM 692 C CA . GLU A 1 91 ? 12.490 -4.548 -2.752 1.00 92.81 91 GLU A CA 1
ATOM 693 C C . GLU A 1 91 ? 12.940 -4.861 -1.316 1.00 92.81 91 GLU A C 1
ATOM 695 O O . GLU A 1 91 ? 13.531 -5.909 -1.086 1.00 92.81 91 GLU A O 1
ATOM 700 N N . SER A 1 92 ? 12.596 -4.017 -0.336 1.00 90.25 92 SER A N 1
ATOM 701 C CA . SER A 1 92 ? 12.928 -4.264 1.080 1.00 90.25 92 SER A CA 1
ATOM 702 C C . SER A 1 92 ? 12.214 -5.474 1.695 1.00 90.25 92 SER A C 1
ATOM 704 O O . SER A 1 92 ? 12.671 -6.020 2.693 1.00 90.25 92 SER A O 1
ATOM 706 N N . GLU A 1 93 ? 11.098 -5.893 1.096 1.00 88.94 93 GLU A N 1
ATOM 707 C CA . GLU A 1 93 ? 10.337 -7.092 1.464 1.00 88.94 93 GLU A CA 1
ATOM 708 C C . GLU A 1 93 ? 10.794 -8.343 0.678 1.00 88.94 93 GLU A C 1
ATOM 710 O O . GLU A 1 93 ? 10.073 -9.343 0.647 1.00 88.94 93 GLU A O 1
ATOM 715 N N . ASP A 1 94 ? 11.941 -8.281 -0.015 1.00 88.44 94 ASP A N 1
ATOM 716 C CA . ASP A 1 94 ? 12.498 -9.337 -0.879 1.00 88.44 94 ASP A CA 1
ATOM 717 C C . ASP A 1 94 ? 11.553 -9.802 -2.009 1.00 88.44 94 ASP A C 1
ATOM 719 O O . ASP A 1 94 ? 11.740 -10.853 -2.630 1.00 88.44 94 ASP A O 1
ATOM 723 N N . ALA A 1 95 ? 10.512 -9.021 -2.320 1.00 88.00 95 ALA A N 1
ATOM 724 C CA . ALA A 1 95 ? 9.565 -9.344 -3.383 1.00 88.00 95 ALA A CA 1
ATOM 725 C C . ALA A 1 95 ? 10.109 -8.985 -4.774 1.00 88.00 95 ALA A C 1
ATOM 727 O O . ALA A 1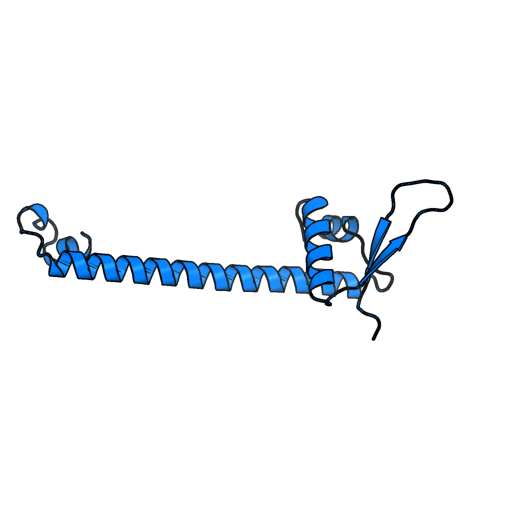 95 ? 9.634 -9.539 -5.768 1.00 88.00 95 ALA A O 1
ATOM 728 N N . LEU A 1 96 ? 11.077 -8.066 -4.844 1.00 91.25 96 LEU A N 1
ATOM 729 C CA . LEU A 1 96 ? 11.722 -7.570 -6.059 1.00 91.25 96 LEU A CA 1
ATOM 730 C C . LEU A 1 96 ? 13.229 -7.412 -5.846 1.00 91.25 96 LEU A C 1
ATOM 732 O O . LEU A 1 96 ? 13.695 -7.259 -4.724 1.00 91.25 96 LEU A O 1
ATOM 736 N N . THR A 1 97 ? 13.981 -7.363 -6.942 1.00 90.25 97 THR A N 1
ATOM 737 C CA . THR A 1 97 ? 15.395 -6.973 -6.945 1.00 90.25 97 THR A CA 1
ATOM 738 C C . THR A 1 97 ? 15.582 -5.759 -7.843 1.00 90.25 97 THR A C 1
ATOM 740 O O . THR A 1 97 ? 15.222 -5.798 -9.026 1.00 90.25 97 THR A O 1
ATOM 743 N N . GLY A 1 98 ? 16.126 -4.679 -7.284 1.00 88.62 98 GLY A N 1
ATOM 744 C CA . GLY A 1 98 ? 16.500 -3.475 -8.010 1.00 88.62 98 GLY A CA 1
ATOM 745 C C . GLY A 1 98 ? 17.900 -3.585 -8.609 1.00 88.62 98 GLY A C 1
ATOM 746 O O . GLY A 1 98 ? 18.816 -4.179 -8.047 1.00 88.62 98 GLY A O 1
ATOM 747 N N . THR A 1 99 ? 18.085 -3.004 -9.786 1.00 87.44 99 THR A N 1
ATOM 748 C CA . THR A 1 99 ? 19.392 -2.844 -10.420 1.00 87.44 99 THR A CA 1
ATOM 749 C C . THR A 1 99 ? 19.494 -1.433 -10.973 1.00 87.44 99 THR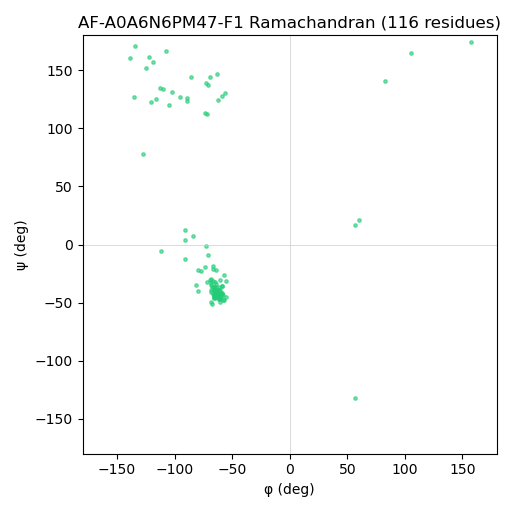 A C 1
ATOM 751 O O . THR A 1 99 ? 18.627 -0.983 -11.729 1.00 87.44 99 THR A O 1
ATOM 754 N N . ASP A 1 100 ? 20.556 -0.735 -10.589 1.00 87.19 100 ASP A N 1
ATOM 755 C CA . ASP A 1 100 ? 20.859 0.600 -11.083 1.00 87.19 100 ASP A CA 1
ATOM 756 C C . ASP A 1 100 ? 21.716 0.498 -12.344 1.00 87.19 100 ASP A C 1
ATOM 758 O O . ASP A 1 100 ? 22.778 -0.122 -12.339 1.00 87.19 100 ASP A O 1
ATOM 762 N N . SER A 1 101 ? 21.266 1.133 -13.424 1.00 79.94 101 SER A N 1
ATOM 763 C CA . SER A 1 101 ? 22.038 1.260 -14.657 1.00 79.94 101 SER A CA 1
ATOM 764 C C . SER A 1 101 ? 22.349 2.726 -14.918 1.00 79.94 101 SER A C 1
ATOM 766 O O . SER A 1 101 ? 21.446 3.569 -14.992 1.00 79.94 101 SER A O 1
ATOM 768 N N . LYS A 1 102 ? 23.637 3.036 -15.085 1.00 76.19 102 LYS A N 1
ATOM 769 C CA . LYS A 1 102 ? 24.100 4.350 -15.533 1.00 76.19 102 LYS A CA 1
ATOM 770 C C . LYS A 1 102 ? 24.312 4.304 -17.051 1.00 76.19 102 LYS A C 1
ATOM 772 O O . LYS A 1 102 ? 25.013 3.411 -17.512 1.00 76.19 102 LYS A O 1
ATOM 777 N N . PRO A 1 103 ? 23.725 5.221 -17.834 1.00 73.69 103 PRO A N 1
ATOM 778 C CA . PRO A 1 103 ? 23.971 5.265 -19.271 1.00 73.69 103 PRO A CA 1
ATOM 779 C C . PRO A 1 103 ? 25.395 5.763 -19.580 1.00 73.69 103 PRO A C 1
ATOM 781 O O . PRO A 1 103 ? 25.851 6.746 -18.991 1.00 73.69 103 PRO A O 1
ATOM 784 N N . ASP A 1 104 ? 26.067 5.106 -20.531 1.00 64.94 104 ASP A N 1
ATOM 785 C CA . ASP A 1 104 ? 27.478 5.347 -20.891 1.00 64.94 104 ASP A CA 1
ATOM 786 C C . ASP A 1 104 ? 27.757 6.777 -21.388 1.00 64.94 104 ASP A C 1
ATOM 788 O O . ASP A 1 104 ? 28.833 7.324 -21.161 1.00 64.94 104 ASP A O 1
ATOM 792 N N . GLY A 1 105 ? 26.773 7.421 -22.022 1.00 69.06 105 GLY A N 1
ATOM 793 C CA . GLY A 1 105 ? 26.886 8.779 -22.575 1.00 69.06 105 GLY A CA 1
ATOM 794 C C . GLY A 1 105 ? 26.640 9.917 -21.578 1.00 69.06 105 GLY A C 1
ATOM 795 O O . GLY A 1 105 ? 26.558 11.073 -21.987 1.00 69.06 105 GLY A O 1
ATOM 796 N N . GLY A 1 106 ? 26.491 9.608 -20.286 1.00 63.00 106 GLY A N 1
ATOM 797 C CA . GLY A 1 106 ? 26.032 10.565 -19.282 1.00 63.00 106 GLY A CA 1
ATOM 798 C C . GLY A 1 106 ? 24.504 10.683 -19.252 1.00 63.00 106 GLY A C 1
ATOM 799 O O . GLY A 1 106 ? 23.818 10.630 -20.269 1.00 63.00 106 GLY A O 1
ATOM 800 N N . GLY A 1 107 ? 23.952 10.792 -18.045 1.00 71.25 107 GLY A N 1
ATOM 801 C CA . GLY A 1 107 ? 22.513 10.807 -17.798 1.00 71.25 107 GLY A CA 1
ATOM 802 C C . GLY A 1 107 ? 22.182 10.392 -16.367 1.00 71.25 107 GLY A C 1
ATOM 803 O O . GLY A 1 107 ? 23.065 10.011 -15.595 1.00 71.25 107 GLY A O 1
ATOM 804 N N . CYS A 1 108 ? 20.903 10.489 -16.005 1.00 73.19 108 CYS A N 1
ATOM 805 C CA . CYS A 1 108 ? 20.432 10.103 -14.678 1.00 73.19 108 CYS A CA 1
ATOM 806 C C . CYS A 1 108 ? 20.425 8.572 -14.535 1.00 73.19 108 CYS A C 1
ATOM 808 O O . CYS A 1 108 ? 20.045 7.856 -15.467 1.00 73.19 108 CYS A O 1
ATOM 810 N N . VAL A 1 109 ? 20.843 8.077 -13.368 1.00 81.88 109 VAL A N 1
ATOM 811 C CA . VAL A 1 109 ? 20.797 6.649 -13.033 1.00 81.88 109 VAL A CA 1
ATOM 812 C C . VAL A 1 109 ? 19.352 6.170 -13.130 1.00 81.88 109 VAL A C 1
ATOM 814 O O . VAL A 1 109 ? 18.450 6.773 -12.550 1.00 81.88 109 VAL A O 1
ATOM 817 N N . THR A 1 110 ? 19.122 5.097 -13.885 1.00 83.19 110 THR A N 1
ATOM 818 C CA . THR A 1 110 ? 17.797 4.479 -13.977 1.00 83.19 110 THR A CA 1
ATOM 819 C C . THR A 1 110 ? 17.794 3.194 -13.170 1.00 83.19 110 THR A C 1
ATOM 821 O O . THR A 1 110 ? 18.555 2.272 -13.463 1.00 83.19 110 THR A O 1
ATOM 824 N N . ARG A 1 111 ? 16.913 3.136 -12.170 1.00 88.81 111 ARG A N 1
ATOM 825 C CA . ARG A 1 111 ? 16.672 1.934 -11.374 1.00 88.81 111 ARG A CA 1
ATOM 826 C C . ARG A 1 111 ? 15.587 1.086 -12.026 1.00 88.81 111 ARG A C 1
ATOM 828 O O . ARG A 1 111 ? 14.476 1.570 -12.263 1.00 88.81 111 ARG A O 1
ATOM 835 N N . THR A 1 112 ? 15.923 -0.164 -12.318 1.00 89.81 112 THR A N 1
ATOM 836 C CA . THR A 1 112 ? 15.014 -1.165 -12.887 1.00 89.81 112 THR A CA 1
ATOM 837 C C . THR A 1 112 ? 14.767 -2.248 -11.851 1.00 89.81 112 THR A C 1
ATOM 839 O O . THR A 1 112 ? 15.708 -2.718 -11.223 1.00 89.81 112 THR A O 1
ATOM 842 N N . PHE A 1 113 ? 13.514 -2.646 -11.669 1.00 90.75 113 PHE A N 1
ATOM 843 C CA . PHE A 1 113 ? 13.103 -3.666 -10.713 1.00 90.75 113 PHE A CA 1
ATOM 844 C C . PHE A 1 113 ? 12.660 -4.917 -11.460 1.00 90.75 113 PHE A C 1
ATOM 846 O O . PHE A 1 113 ? 11.907 -4.840 -12.431 1.00 90.75 113 PHE A O 1
ATOM 853 N N . SER A 1 114 ? 13.121 -6.077 -11.013 1.00 90.00 114 SER A N 1
ATOM 854 C CA . SER A 1 114 ? 12.794 -7.374 -11.604 1.00 90.00 114 SER A CA 1
ATOM 855 C C . SER A 1 114 ? 12.448 -8.389 -10.518 1.00 90.00 114 SER A C 1
ATOM 857 O O . SER A 1 114 ? 12.590 -8.109 -9.326 1.00 90.00 114 SER A O 1
ATOM 859 N N . ARG A 1 115 ? 11.948 -9.566 -10.915 1.00 87.06 115 ARG A N 1
ATOM 860 C CA . ARG A 1 115 ? 11.736 -10.656 -9.956 1.00 87.06 115 ARG A CA 1
ATOM 861 C C . ARG A 1 115 ? 13.080 -11.093 -9.355 1.00 87.06 115 ARG A C 1
ATOM 863 O O . ARG A 1 115 ? 14.073 -11.096 -10.085 1.00 87.06 115 ARG A O 1
ATOM 870 N N . PRO A 1 116 ? 13.110 -11.520 -8.082 1.00 83.50 116 PRO A N 1
ATOM 871 C CA . PRO A 1 116 ? 14.325 -12.031 -7.469 1.00 83.50 116 PRO A CA 1
ATOM 872 C C . PRO A 1 116 ? 14.883 -13.199 -8.280 1.00 83.50 116 PRO A C 1
ATOM 874 O O . PRO A 1 116 ? 14.148 -14.129 -8.634 1.00 83.50 116 PRO A O 1
ATOM 877 N N . ARG A 1 117 ? 16.180 -13.153 -8.592 1.00 72.44 117 ARG A N 1
ATOM 878 C CA . ARG A 1 117 ? 16.889 -14.312 -9.140 1.00 72.44 117 ARG A CA 1
ATOM 879 C C . ARG A 1 117 ? 17.087 -15.308 -7.994 1.00 72.44 117 ARG A C 1
ATOM 881 O O . ARG A 1 117 ? 17.766 -14.976 -7.030 1.00 72.44 117 ARG A O 1
ATOM 888 N N . LYS A 1 118 ? 16.426 -16.466 -8.081 1.00 55.25 118 LYS A N 1
ATOM 889 C CA . LYS A 1 118 ? 16.662 -17.606 -7.183 1.00 55.25 118 LYS A CA 1
ATOM 890 C C . LYS A 1 118 ? 18.021 -18.237 -7.444 1.00 55.25 118 LYS A C 1
ATOM 892 O O . LYS A 1 118 ? 18.428 -18.240 -8.628 1.00 55.25 118 LYS A O 1
#

Secondary structure (DSSP, 8-state):
-HHHHHHHGGGTTTS---HHHHHHHHHHHHHHHHHHHHHHHHHHHHHHHHHHHHHHHHHHH-TT-B-HHHHHHTTSSSSHHHHHHHHHHHHHTTS-EEEEE--TTS---EEEEE----

Sequence (118 aa):
MCLHAGEWGAQAHEQTLEVETAARAIELSEWFAAQQLDILSAGRHAGRRKVRDEVLALLADKPTGITGRDVQRARICRTAEEAHALLAAMESEDALTGTDSKPDGGGCVTRTFSRPRK

Foldseek 3Di:
DVQLCVVQPPCSVVDDDDPVNVVVVVVVVVVVVVVVVVVVVVVVVVLLVVLVVLLVVLCVVPQVFDFLVSSCVSVSDVDSVVSVVSLVVCVVVLQWDWDWDADPVGDDITITIHGDDD

Mean predicted aligned error: 10.51 Å